Protein AF-A0A2R6CI26-F1 (afdb_monomer)

Mean predicted aligned error: 11.19 Å

Secondary structure (DSSP, 8-state):
--TTTS-----EE-SSSSSEESSTTGGG---EEEEEEEE-SSSEEEEEEE-----S----GGGGS--

pLDDT: mean 77.14, std 19.62, range [40.22, 98.25]

Structure (mmCIF, N/CA/C/O backbone):
data_AF-A0A2R6CI26-F1
#
_entry.id   AF-A0A2R6CI26-F1
#
loop_
_atom_site.group_PDB
_atom_site.id
_atom_site.type_symbol
_atom_site.label_atom_id
_atom_site.label_alt_id
_atom_site.label_comp_id
_atom_site.label_asym_id
_atom_site.label_entity_id
_atom_site.label_seq_id
_atom_site.pdbx_PDB_ins_code
_atom_site.Cartn_x
_atom_site.Cartn_y
_atom_site.Cartn_z
_atom_site.occupancy
_atom_site.B_iso_or_equiv
_atom_site.auth_seq_id
_atom_site.auth_comp_id
_atom_site.auth_asym_id
_atom_site.auth_atom_id
_atom_site.pdbx_PDB_model_num
ATOM 1 N N . ALA A 1 1 ? 5.266 -11.751 19.260 1.00 49.94 1 ALA A N 1
ATOM 2 C CA . ALA A 1 1 ? 4.228 -12.418 20.079 1.00 49.94 1 ALA A CA 1
ATOM 3 C C . ALA A 1 1 ? 3.579 -11.521 21.148 1.00 49.94 1 ALA A C 1
ATOM 5 O O . ALA A 1 1 ? 2.506 -11.882 21.607 1.00 49.94 1 ALA A O 1
ATOM 6 N N . GLN A 1 2 ? 4.163 -10.378 21.549 1.00 40.22 2 GLN A N 1
ATOM 7 C CA . GLN A 1 2 ? 3.623 -9.572 22.661 1.00 40.22 2 GLN A CA 1
ATOM 8 C C . GLN A 1 2 ? 2.407 -8.691 22.312 1.00 40.22 2 GLN A C 1
ATOM 10 O O . GLN A 1 2 ? 1.588 -8.452 23.190 1.00 40.22 2 GLN A O 1
ATOM 15 N N . GLU A 1 3 ? 2.223 -8.269 21.056 1.00 47.53 3 GLU A N 1
ATOM 16 C CA . GLU A 1 3 ? 1.068 -7.424 20.683 1.00 47.53 3 GLU A CA 1
ATOM 17 C C . GLU A 1 3 ? -0.288 -8.120 20.851 1.00 47.53 3 GLU A C 1
ATOM 19 O O . GLU A 1 3 ? -1.255 -7.465 21.210 1.00 47.53 3 GLU A O 1
ATOM 24 N N . ARG A 1 4 ? -0.372 -9.453 20.704 1.00 52.72 4 ARG A N 1
ATOM 25 C CA . ARG A 1 4 ? -1.626 -10.191 20.967 1.00 52.72 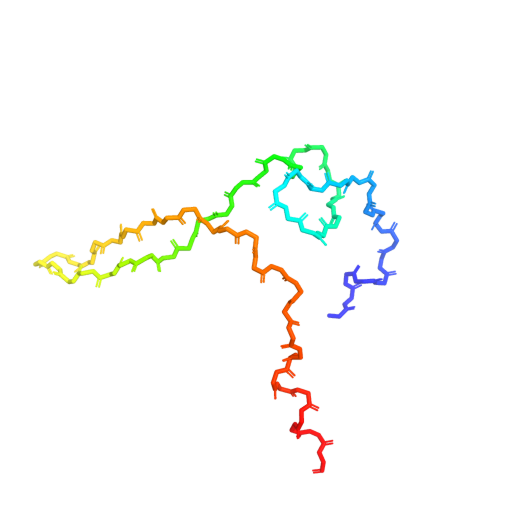4 ARG A CA 1
ATOM 26 C C . ARG A 1 4 ? -2.041 -10.183 22.449 1.00 52.72 4 ARG A C 1
ATOM 28 O O . ARG A 1 4 ? -3.170 -10.554 22.747 1.00 52.72 4 ARG A O 1
ATOM 35 N N . ALA A 1 5 ? -1.135 -9.835 23.369 1.00 50.97 5 ALA A N 1
ATOM 36 C CA . ALA A 1 5 ? -1.352 -9.911 24.816 1.00 50.97 5 ALA A CA 1
ATOM 37 C C . ALA A 1 5 ? -1.678 -8.554 25.466 1.00 50.97 5 ALA A C 1
ATOM 39 O O . ALA A 1 5 ? -2.215 -8.521 26.573 1.00 50.97 5 ALA A O 1
ATOM 40 N N . ALA A 1 6 ? -1.367 -7.439 24.800 1.00 53.50 6 ALA A N 1
ATOM 41 C CA . ALA A 1 6 ? -1.819 -6.122 25.222 1.00 53.50 6 ALA A CA 1
ATOM 42 C C . ALA A 1 6 ? -3.265 -5.957 24.741 1.00 53.50 6 ALA A C 1
ATOM 44 O O . ALA A 1 6 ? -3.524 -6.110 23.555 1.00 53.50 6 ALA A O 1
ATOM 45 N N . GLY A 1 7 ? -4.210 -5.703 25.648 1.00 51.28 7 GLY A N 1
ATOM 46 C CA . GLY A 1 7 ? -5.643 -5.554 25.358 1.00 51.28 7 GLY A CA 1
ATOM 47 C C . GLY A 1 7 ? -5.997 -4.310 24.535 1.00 51.28 7 GLY A C 1
ATOM 48 O O . GLY A 1 7 ? -6.870 -3.543 24.926 1.00 51.28 7 GLY A O 1
ATOM 49 N N . GLU A 1 8 ? -5.301 -4.083 23.427 1.00 59.22 8 GLU A N 1
ATOM 50 C CA . GLU A 1 8 ? -5.660 -3.120 22.402 1.00 59.22 8 GLU A CA 1
ATOM 51 C C . GLU A 1 8 ? -6.728 -3.780 21.524 1.00 59.22 8 GLU A C 1
ATOM 53 O O . GLU A 1 8 ? -6.465 -4.740 20.801 1.00 59.22 8 GLU A O 1
ATOM 58 N N . SER A 1 9 ? -7.970 -3.326 21.674 1.00 67.56 9 SER A N 1
ATOM 59 C CA . SER A 1 9 ? -9.137 -3.924 21.040 1.00 67.56 9 SER A CA 1
ATOM 60 C C . SER A 1 9 ? -9.153 -3.679 19.529 1.00 67.56 9 SER A C 1
ATOM 62 O O . SER A 1 9 ? -8.915 -2.572 19.042 1.00 67.56 9 SER A O 1
ATOM 64 N N . PHE A 1 10 ? -9.448 -4.734 18.770 1.00 74.31 10 PHE A N 1
ATOM 65 C CA . PHE A 1 10 ? -9.789 -4.630 17.356 1.00 74.31 10 PHE A CA 1
ATOM 66 C C . PHE A 1 10 ? -11.269 -4.249 17.243 1.00 74.31 10 PHE A C 1
ATOM 68 O O . PHE A 1 10 ? -12.141 -5.111 17.198 1.00 74.31 10 PHE A O 1
ATOM 75 N N . ASP A 1 11 ? -11.550 -2.947 17.285 1.00 81.25 11 ASP A N 1
ATOM 76 C CA . ASP A 1 11 ? -12.921 -2.421 17.382 1.00 81.25 11 ASP A CA 1
ATOM 77 C C . ASP A 1 11 ? -13.590 -2.157 16.024 1.00 81.25 11 ASP A C 1
ATOM 79 O O . ASP A 1 11 ? -14.728 -1.678 15.972 1.00 81.25 11 ASP A O 1
ATOM 83 N N . TYR A 1 12 ? -12.896 -2.413 14.914 1.00 83.94 12 TYR A N 1
ATOM 84 C CA . TYR A 1 12 ? -13.388 -2.082 13.582 1.00 83.94 12 TYR A CA 1
ATOM 85 C C . TYR A 1 12 ? -13.184 -3.222 12.593 1.00 83.94 12 TYR A C 1
ATOM 87 O O . TYR A 1 12 ? -12.124 -3.832 12.551 1.00 83.94 12 TYR A O 1
ATOM 95 N N . GLU A 1 13 ? -14.165 -3.426 11.721 1.00 85.88 13 GLU A N 1
ATOM 96 C CA . GLU A 1 13 ? -14.019 -4.287 10.547 1.00 85.88 13 GLU A CA 1
ATOM 97 C C . GLU A 1 13 ? -13.329 -3.519 9.413 1.00 85.88 13 GLU A C 1
ATOM 99 O O . GLU A 1 13 ? -13.689 -2.358 9.131 1.00 85.88 13 GLU A O 1
ATOM 104 N N . ALA A 1 14 ? -12.344 -4.158 8.776 1.00 88.88 14 ALA A N 1
ATOM 105 C CA . ALA A 1 14 ? -11.757 -3.661 7.540 1.00 88.88 14 ALA A CA 1
ATOM 106 C C . ALA A 1 14 ? -12.784 -3.725 6.402 1.00 88.88 14 ALA A C 1
ATOM 108 O O . ALA A 1 14 ? -13.614 -4.623 6.324 1.00 88.88 14 ALA A O 1
ATOM 109 N N . GLU A 1 15 ? -12.742 -2.745 5.502 1.00 89.38 15 GLU A N 1
ATOM 110 C CA . GLU A 1 15 ? -13.670 -2.676 4.366 1.00 89.38 15 GLU A CA 1
ATOM 111 C C . GLU A 1 15 ? -13.222 -3.545 3.184 1.00 89.38 15 GLU A C 1
ATOM 113 O O . GLU A 1 15 ? -13.993 -3.747 2.248 1.00 89.38 15 GLU A O 1
ATOM 118 N N . ARG A 1 16 ? -11.960 -3.992 3.178 1.00 86.12 16 ARG A N 1
ATOM 119 C CA . ARG A 1 16 ? -11.315 -4.642 2.024 1.00 86.12 16 ARG A CA 1
ATOM 120 C C . ARG A 1 16 ? -10.687 -6.001 2.323 1.00 86.12 16 ARG A C 1
ATOM 122 O O . ARG A 1 16 ? -10.224 -6.629 1.381 1.00 86.12 16 ARG A O 1
ATOM 129 N N . TYR A 1 17 ? -10.627 -6.402 3.590 1.00 85.88 17 TYR A N 1
ATOM 130 C CA . TYR A 1 17 ? -9.938 -7.612 4.033 1.00 85.88 17 TYR A CA 1
ATOM 131 C C . TYR A 1 17 ? -10.698 -8.264 5.187 1.00 85.88 17 TYR A C 1
ATOM 133 O O . TYR A 1 17 ? -11.305 -7.563 5.996 1.00 85.88 17 TYR A O 1
ATOM 141 N N . ASP A 1 18 ? -10.579 -9.582 5.313 1.00 83.62 18 ASP A N 1
ATOM 142 C CA . ASP A 1 18 ? -11.283 -10.389 6.318 1.00 83.62 18 ASP A CA 1
ATOM 143 C C . ASP A 1 18 ? -10.589 -10.417 7.700 1.00 83.62 18 ASP A C 1
ATOM 145 O O . ASP A 1 18 ? -10.574 -11.434 8.400 1.00 83.62 18 ASP A O 1
ATOM 149 N N . PHE A 1 19 ? -9.977 -9.306 8.121 1.00 83.12 19 PHE A N 1
ATOM 150 C CA . PHE A 1 19 ? -9.394 -9.177 9.459 1.00 83.12 19 PHE A CA 1
ATOM 151 C C . PHE A 1 19 ? -9.729 -7.831 10.111 1.00 83.12 19 PHE A C 1
ATOM 153 O O . PHE A 1 19 ? -9.792 -6.799 9.435 1.00 83.12 19 PHE A O 1
ATOM 160 N N . PRO A 1 20 ? -9.919 -7.808 11.440 1.00 85.06 20 PRO A N 1
ATOM 161 C CA . PRO A 1 20 ? -10.332 -6.599 12.124 1.00 85.06 20 PRO A CA 1
ATOM 162 C C . PRO A 1 20 ? -9.135 -5.658 12.348 1.00 85.06 20 PRO A C 1
ATOM 164 O O . PRO A 1 20 ? -7.979 -6.079 12.445 1.00 85.06 20 PRO A O 1
ATOM 167 N N . VAL A 1 21 ? -9.416 -4.360 12.440 1.00 87.88 21 VAL A N 1
ATOM 168 C CA . VAL A 1 21 ? -8.440 -3.272 12.581 1.00 87.88 21 VAL A CA 1
ATOM 169 C C . VAL A 1 21 ? -8.699 -2.454 13.841 1.00 87.88 21 VAL A C 1
ATOM 171 O O . VAL A 1 21 ? -9.748 -2.541 14.484 1.00 87.88 21 VAL A O 1
ATOM 174 N N . ARG A 1 22 ? -7.709 -1.654 14.230 1.00 87.00 22 ARG A N 1
ATOM 175 C CA . ARG A 1 22 ? -7.682 -0.984 15.534 1.00 87.00 22 ARG A CA 1
ATOM 176 C C . ARG A 1 22 ? -8.238 0.428 15.475 1.00 87.00 22 ARG A C 1
ATOM 178 O O . ARG A 1 22 ? -8.749 0.956 16.459 1.00 87.00 22 ARG A O 1
ATOM 185 N N . THR A 1 23 ? -8.145 1.062 14.317 1.00 86.81 23 THR A N 1
ATOM 186 C CA . THR A 1 23 ? -8.517 2.458 14.130 1.00 86.81 23 THR A CA 1
ATOM 187 C C . THR A 1 23 ? -9.495 2.624 12.979 1.00 86.81 23 THR A C 1
ATOM 189 O O . THR A 1 23 ? -9.498 1.883 12.000 1.00 86.81 23 THR A O 1
ATOM 192 N N . LYS A 1 24 ? -10.291 3.695 13.044 1.00 86.94 24 LYS A N 1
ATOM 193 C CA . LYS A 1 24 ? -11.168 4.097 11.934 1.00 86.94 24 LYS A CA 1
ATOM 194 C C . LYS A 1 24 ? -10.403 4.378 10.638 1.00 86.94 24 LYS A C 1
ATOM 196 O O . LYS A 1 24 ? -10.972 4.199 9.571 1.00 86.94 24 LYS A O 1
ATOM 201 N N . GLN A 1 25 ? -9.155 4.842 10.741 1.00 88.69 25 GLN A N 1
ATOM 202 C CA . GLN A 1 25 ? -8.309 5.185 9.591 1.00 88.69 25 GLN A CA 1
ATOM 203 C C . GLN A 1 25 ? -7.837 3.934 8.845 1.00 88.69 25 GLN A C 1
ATOM 205 O O . GLN A 1 25 ? -7.707 3.968 7.628 1.00 88.69 25 GLN A O 1
ATOM 210 N N . GLU A 1 26 ? -7.632 2.826 9.559 1.00 87.44 26 GLU A N 1
ATOM 211 C CA . GLU A 1 26 ? -7.180 1.566 8.964 1.00 87.44 26 GLU A CA 1
ATOM 212 C C . GLU A 1 26 ? -8.262 0.864 8.140 1.00 87.44 26 GLU A C 1
ATOM 214 O O . GLU A 1 26 ? -7.938 0.108 7.230 1.00 87.44 26 GLU A O 1
ATOM 219 N N . ARG A 1 27 ? -9.545 1.146 8.404 1.00 91.06 27 ARG A N 1
ATOM 220 C CA . ARG A 1 27 ? -10.678 0.455 7.764 1.00 91.06 27 ARG A CA 1
ATOM 221 C C . ARG A 1 27 ? -10.666 0.540 6.241 1.00 91.06 27 ARG A C 1
ATOM 223 O O . ARG A 1 27 ? -11.055 -0.418 5.584 1.00 91.06 27 ARG A O 1
ATOM 230 N N . SER A 1 28 ? -10.233 1.676 5.697 1.00 90.81 28 SER A N 1
ATOM 231 C CA . SER A 1 28 ? -10.251 1.958 4.260 1.00 90.81 28 SER A CA 1
ATOM 232 C C . SER A 1 28 ? -8.888 1.789 3.582 1.00 90.81 28 SER A C 1
ATOM 234 O O . SER A 1 28 ? -8.772 2.061 2.380 1.00 90.81 28 SER A O 1
ATOM 236 N N . ILE A 1 29 ? -7.862 1.334 4.320 1.00 90.38 29 ILE A N 1
ATOM 237 C CA . ILE A 1 29 ? -6.531 1.079 3.759 1.00 90.38 29 ILE A CA 1
ATOM 238 C C . ILE A 1 29 ? -6.649 0.058 2.630 1.00 90.38 29 ILE A C 1
ATOM 240 O O . ILE A 1 29 ? -7.312 -0.970 2.746 1.00 90.38 29 ILE A O 1
ATOM 244 N N . ARG A 1 30 ? -5.968 0.356 1.524 1.00 91.50 30 ARG A N 1
ATOM 245 C CA . ARG A 1 30 ? -5.783 -0.562 0.407 1.00 91.50 30 ARG A CA 1
ATOM 246 C C . ARG A 1 30 ? -4.303 -0.881 0.294 1.00 91.50 30 ARG A C 1
ATOM 248 O O . ARG A 1 30 ? -3.498 0.034 0.123 1.00 91.50 30 ARG A O 1
ATOM 255 N N . LEU A 1 31 ? -3.964 -2.156 0.416 1.00 90.19 31 LEU A N 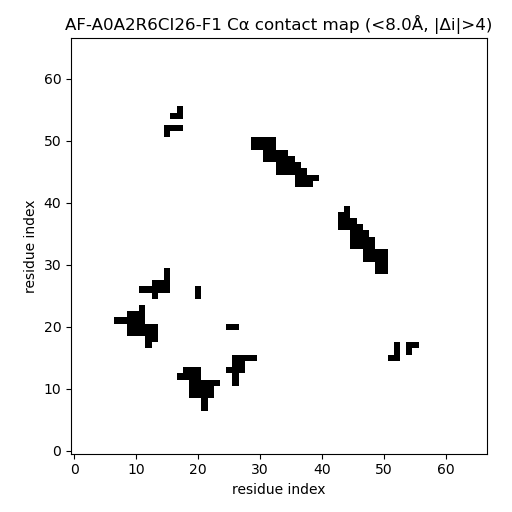1
ATOM 256 C CA . LEU A 1 31 ? -2.603 -2.637 0.237 1.00 90.19 31 LEU A CA 1
ATOM 257 C C . LEU A 1 31 ? -2.324 -2.817 -1.253 1.00 90.19 31 LEU A C 1
ATOM 259 O O . LEU A 1 31 ? -3.228 -3.118 -2.035 1.00 90.19 31 LEU A O 1
ATOM 263 N N . TYR A 1 32 ? -1.071 -2.599 -1.629 1.00 93.19 32 TYR A N 1
ATOM 264 C CA . TYR A 1 32 ? -0.589 -2.817 -2.981 1.00 93.19 32 TYR A CA 1
ATOM 265 C C . TYR A 1 32 ? 0.609 -3.746 -2.914 1.00 93.19 32 TYR A C 1
ATOM 267 O O . TYR A 1 32 ? 1.555 -3.484 -2.168 1.00 93.19 32 TYR A O 1
ATOM 275 N N . GLU A 1 33 ? 0.557 -4.823 -3.679 1.00 93.75 33 GLU A N 1
ATOM 276 C CA . GLU A 1 33 ? 1.684 -5.728 -3.829 1.00 93.75 33 GLU A CA 1
ATOM 277 C C . GLU A 1 33 ? 2.609 -5.258 -4.951 1.00 93.75 33 GLU A C 1
ATOM 279 O O . GLU A 1 33 ? 2.290 -4.347 -5.719 1.00 93.75 33 GLU A O 1
ATOM 284 N N . LEU A 1 34 ? 3.814 -5.816 -4.992 1.00 96.44 34 LEU A N 1
ATOM 285 C CA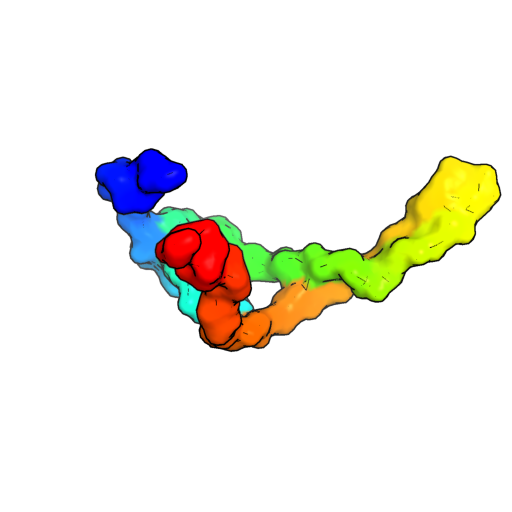 . LEU A 1 34 ? 4.746 -5.582 -6.086 1.00 96.44 34 LEU A CA 1
ATOM 286 C C . LEU A 1 34 ? 4.389 -6.536 -7.230 1.00 96.44 34 LEU A C 1
ATOM 288 O O . LEU A 1 34 ? 4.639 -7.731 -7.121 1.00 96.44 34 LEU A O 1
ATOM 292 N N . ALA A 1 35 ? 3.836 -5.997 -8.312 1.00 96.25 35 ALA A N 1
ATOM 293 C CA . ALA A 1 35 ? 3.423 -6.761 -9.488 1.00 96.25 3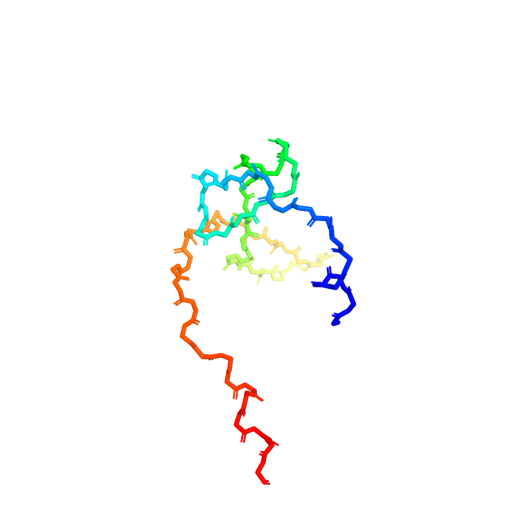5 ALA A CA 1
ATOM 294 C C . ALA A 1 35 ? 4.600 -7.038 -10.434 1.00 96.25 35 ALA A C 1
ATOM 296 O O . ALA A 1 35 ? 4.744 -8.126 -10.987 1.00 96.25 35 ALA A O 1
ATOM 297 N N . GLU A 1 36 ? 5.472 -6.044 -10.617 1.00 97.00 36 GLU A N 1
ATOM 298 C CA . GLU A 1 36 ? 6.612 -6.141 -11.526 1.00 97.00 36 GLU A CA 1
ATOM 299 C C . GLU A 1 36 ? 7.810 -5.369 -10.978 1.00 97.00 36 GLU A C 1
ATOM 301 O O . GLU A 1 36 ? 7.664 -4.299 -10.383 1.00 97.00 36 GLU A O 1
ATOM 306 N N . LEU A 1 37 ? 9.008 -5.897 -11.225 1.00 97.75 37 LEU A N 1
ATOM 307 C CA . LEU A 1 37 ? 10.265 -5.214 -10.966 1.00 97.75 37 LEU A CA 1
ATOM 308 C C . LEU A 1 37 ? 11.179 -5.352 -12.184 1.00 97.75 37 LEU A C 1
ATOM 310 O O . LEU A 1 37 ? 11.654 -6.445 -12.488 1.00 97.75 37 LEU A O 1
ATOM 314 N N . THR A 1 38 ? 11.466 -4.236 -12.847 1.00 98.25 38 THR A N 1
ATOM 315 C CA . THR A 1 38 ? 12.281 -4.204 -14.065 1.00 98.25 38 THR A CA 1
ATOM 316 C C . THR A 1 38 ? 13.554 -3.395 -13.841 1.00 98.25 38 THR A C 1
ATOM 318 O O . THR A 1 38 ? 13.519 -2.271 -13.345 1.00 98.25 38 THR A O 1
ATOM 321 N N . GLY A 1 39 ? 14.703 -3.972 -14.202 1.00 97.75 39 GLY A N 1
ATOM 322 C CA . GLY A 1 39 ? 15.993 -3.286 -14.147 1.00 97.75 39 GLY A CA 1
ATOM 323 C C . GLY A 1 39 ? 16.089 -2.171 -15.190 1.00 97.75 39 GLY A C 1
ATOM 324 O O . GLY A 1 39 ? 15.660 -2.328 -16.332 1.00 97.75 39 GLY A O 1
ATOM 325 N N . THR A 1 40 ? 16.678 -1.046 -14.808 1.00 97.31 40 THR A N 1
ATOM 326 C CA . THR A 1 40 ? 16.939 0.110 -15.670 1.00 97.31 40 THR A CA 1
ATOM 327 C C . THR A 1 40 ? 18.429 0.453 -15.636 1.00 97.31 40 THR A C 1
ATOM 329 O O . THR A 1 40 ? 19.198 -0.115 -14.862 1.00 97.31 40 THR A O 1
ATOM 332 N N . ALA A 1 41 ? 18.863 1.402 -16.468 1.00 97.50 41 ALA A N 1
ATOM 333 C CA . ALA A 1 41 ? 20.254 1.862 -16.458 1.00 97.50 41 ALA A CA 1
ATOM 334 C C . ALA A 1 41 ? 20.669 2.534 -15.130 1.00 97.50 41 ALA A C 1
ATOM 336 O O . ALA A 1 41 ? 21.859 2.620 -14.840 1.00 97.50 41 ALA A O 1
ATOM 337 N N . GLU A 1 42 ? 19.702 3.001 -14.333 1.00 96.50 42 GLU A N 1
ATOM 338 C CA . GLU A 1 42 ? 19.928 3.785 -13.111 1.00 96.50 42 GLU A CA 1
ATOM 339 C C . GLU A 1 42 ? 19.436 3.070 -11.839 1.00 96.50 42 GLU A C 1
ATOM 341 O O . GLU A 1 42 ? 19.620 3.581 -10.735 1.00 96.50 42 GLU A O 1
ATOM 346 N N . GLY A 1 43 ? 18.816 1.890 -11.963 1.00 97.31 43 GLY A N 1
ATOM 347 C CA . GLY A 1 43 ? 18.267 1.153 -10.826 1.00 97.31 43 GLY A CA 1
ATOM 348 C C . GLY A 1 43 ? 17.151 0.192 -11.221 1.00 97.31 43 GLY A C 1
ATOM 349 O O . GLY A 1 43 ? 17.315 -0.614 -12.132 1.00 97.31 43 GLY A O 1
ATOM 350 N N . TYR A 1 44 ? 16.020 0.264 -10.518 1.00 97.81 44 TYR A N 1
ATOM 351 C CA . TYR A 1 44 ? 14.853 -0.582 -10.761 1.00 97.81 44 TYR A CA 1
ATOM 352 C C . TYR A 1 44 ? 13.582 0.261 -10.844 1.00 97.81 44 TYR A C 1
ATOM 354 O O . TYR A 1 44 ? 13.413 1.219 -10.090 1.00 97.81 44 TYR A O 1
ATOM 362 N N . ALA A 1 45 ? 12.685 -0.123 -11.743 1.00 97.62 45 ALA A N 1
ATOM 363 C CA . ALA A 1 45 ? 11.317 0.361 -11.812 1.00 97.62 45 ALA A CA 1
ATOM 364 C C . ALA A 1 45 ? 10.386 -0.702 -11.220 1.00 97.62 45 ALA A C 1
ATOM 366 O O . ALA A 1 45 ? 10.471 -1.870 -11.594 1.00 97.62 45 ALA A O 1
ATOM 367 N N . ALA A 1 46 ? 9.514 -0.290 -10.302 1.00 97.88 46 ALA A N 1
ATOM 368 C CA . ALA A 1 46 ? 8.525 -1.145 -9.658 1.00 97.88 46 ALA A CA 1
ATOM 369 C C . ALA A 1 46 ? 7.115 -0.775 -10.131 1.00 97.88 46 ALA A C 1
ATOM 371 O O . ALA A 1 46 ? 6.765 0.408 -10.165 1.00 97.88 46 ALA A O 1
ATOM 372 N N . VAL A 1 47 ? 6.307 -1.780 -10.459 1.00 97.94 47 VAL A N 1
ATOM 373 C CA . VAL A 1 47 ? 4.868 -1.634 -10.702 1.00 97.94 47 VAL A CA 1
ATOM 374 C C . VAL A 1 47 ? 4.131 -2.245 -9.523 1.00 97.94 47 VAL A C 1
ATOM 376 O O . VAL A 1 47 ? 4.434 -3.360 -9.105 1.00 97.94 47 VAL A O 1
ATOM 379 N N . HIS A 1 48 ? 3.168 -1.501 -8.991 1.00 96.94 48 HIS A N 1
ATOM 380 C CA . HIS A 1 48 ? 2.346 -1.925 -7.869 1.00 96.94 48 HIS A CA 1
ATOM 381 C C . HIS A 1 48 ? 0.893 -2.070 -8.299 1.00 96.94 48 HIS A C 1
ATOM 383 O O . HIS A 1 48 ? 0.353 -1.176 -8.956 1.00 96.94 48 HIS A O 1
ATOM 389 N N . GLU A 1 49 ? 0.254 -3.156 -7.877 1.00 95.75 49 GLU A N 1
ATOM 390 C CA . GLU A 1 49 ? -1.167 -3.396 -8.114 1.00 95.75 49 GLU A CA 1
ATOM 391 C C . GLU A 1 49 ? -1.908 -3.642 -6.799 1.00 95.75 49 GLU A C 1
ATOM 393 O O . GLU A 1 49 ? -1.281 -4.026 -5.808 1.00 95.75 49 GLU A O 1
ATOM 398 N N . PRO A 1 50 ? -3.213 -3.324 -6.722 1.00 94.19 50 PRO A N 1
ATOM 399 C CA . PRO A 1 50 ? -3.936 -3.499 -5.479 1.00 94.19 50 PRO A CA 1
ATOM 400 C C . PRO A 1 50 ? -4.032 -4.975 -5.113 1.00 94.19 50 PRO 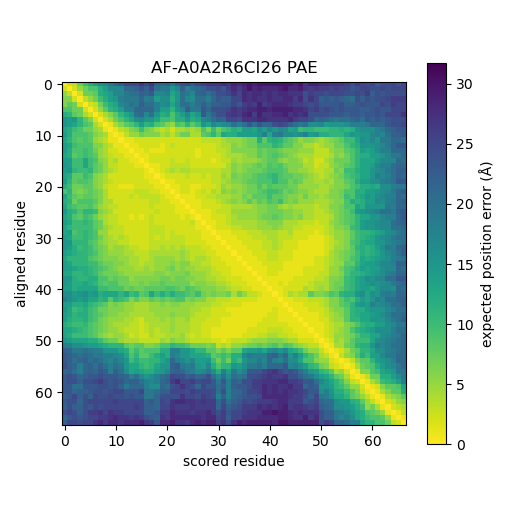A C 1
ATOM 402 O O . PRO A 1 50 ? -4.561 -5.757 -5.895 1.00 94.19 50 PRO A O 1
ATOM 405 N N . LEU A 1 51 ? -3.620 -5.309 -3.893 1.00 87.88 51 LEU A N 1
ATOM 406 C CA . LEU A 1 51 ? -3.786 -6.646 -3.347 1.00 87.88 51 LEU A CA 1
ATOM 407 C C . LEU A 1 51 ? -5.284 -6.901 -3.142 1.00 87.88 51 LEU A C 1
ATOM 409 O O . LEU A 1 51 ? -5.931 -6.208 -2.340 1.00 87.88 51 LEU A O 1
ATOM 413 N N . GLU A 1 52 ? -5.830 -7.854 -3.894 1.00 81.44 52 GLU A N 1
ATOM 414 C CA . GLU A 1 52 ? -7.176 -8.377 -3.662 1.00 81.44 52 GLU A CA 1
ATOM 415 C C . GLU A 1 52 ? -7.190 -9.209 -2.381 1.00 81.44 52 GLU A C 1
ATOM 417 O O . GLU A 1 52 ? -6.147 -9.668 -1.920 1.00 81.44 52 GLU A O 1
ATOM 422 N N . ASP A 1 53 ? -8.363 -9.346 -1.766 1.00 69.44 53 ASP A N 1
ATOM 423 C CA . ASP A 1 53 ? -8.507 -10.131 -0.547 1.00 69.44 53 ASP A CA 1
ATOM 424 C C . ASP A 1 53 ? -7.965 -11.553 -0.783 1.00 69.44 53 ASP A C 1
ATOM 426 O O . ASP A 1 53 ? -8.539 -12.288 -1.593 1.00 69.44 53 ASP A O 1
ATOM 430 N N . PRO A 1 54 ? -6.855 -11.952 -0.130 1.00 62.97 54 PRO A N 1
ATOM 431 C CA . PRO A 1 54 ? -6.256 -13.261 -0.364 1.00 62.97 54 PRO A CA 1
ATOM 432 C C . PRO A 1 54 ? -7.134 -14.404 0.171 1.00 62.97 54 PRO A C 1
ATOM 434 O O . PRO A 1 54 ? -6.770 -15.570 0.011 1.00 62.97 54 PRO A O 1
ATOM 437 N N . GLY A 1 55 ? -8.270 -14.091 0.812 1.00 62.28 55 GLY A N 1
ATOM 438 C CA . GLY A 1 55 ? -9.083 -15.050 1.537 1.00 62.28 55 GLY A CA 1
ATOM 439 C C . GLY A 1 55 ? -8.325 -15.612 2.746 1.00 62.28 55 GLY A C 1
ATOM 440 O O . GLY A 1 55 ? -7.230 -15.150 3.091 1.00 62.28 55 GLY A O 1
ATOM 441 N N . PRO A 1 56 ? -8.880 -16.625 3.429 1.00 55.81 56 PRO A N 1
ATOM 442 C CA . PRO A 1 56 ? -8.148 -17.326 4.472 1.00 55.81 56 PRO A CA 1
ATOM 443 C C . PRO A 1 56 ? -6.879 -17.954 3.877 1.00 55.81 56 PRO A C 1
ATOM 445 O O . PRO A 1 56 ? -6.951 -18.849 3.039 1.00 55.81 56 PRO A O 1
ATOM 448 N N . GLN A 1 57 ? -5.709 -17.489 4.324 1.00 54.59 57 GLN A N 1
ATOM 449 C CA . GLN A 1 57 ? -4.435 -18.142 4.029 1.00 54.59 57 GLN A CA 1
ATOM 450 C C . GLN A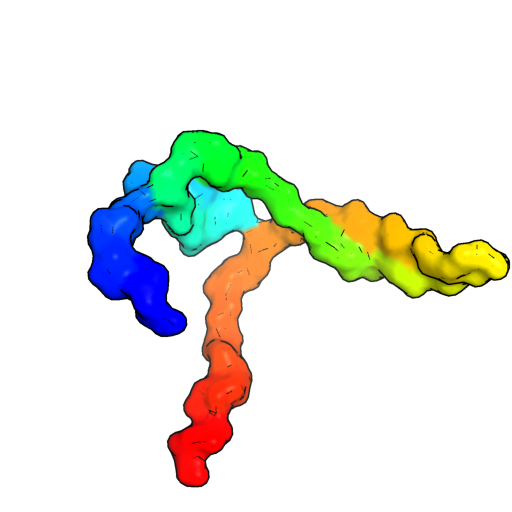 1 57 ? -4.438 -19.523 4.695 1.00 54.59 57 GLN A C 1
ATOM 452 O O . GLN A 1 57 ? -4.275 -19.634 5.914 1.00 54.59 57 GLN A O 1
ATOM 457 N N . ASP A 1 58 ? -4.652 -2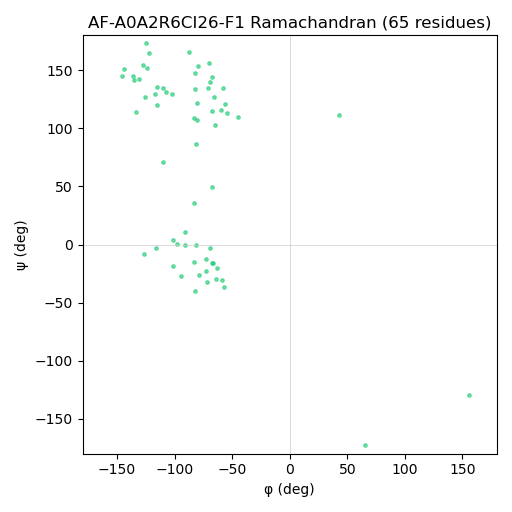0.573 3.904 1.00 47.69 58 ASP A N 1
ATOM 458 C CA . ASP A 1 58 ? -4.450 -21.947 4.346 1.00 47.69 58 ASP A CA 1
ATOM 459 C C . ASP A 1 58 ? -3.013 -22.109 4.861 1.00 47.69 58 ASP A C 1
ATOM 461 O O . ASP A 1 58 ? -2.054 -21.871 4.134 1.00 47.69 58 ASP A O 1
ATOM 465 N N . ALA A 1 59 ? -2.916 -22.502 6.136 1.00 46.38 59 ALA A N 1
ATOM 466 C CA . ALA A 1 59 ? -1.755 -23.016 6.862 1.00 46.38 59 ALA A CA 1
ATOM 467 C C . ALA A 1 59 ? -0.413 -22.304 6.617 1.00 46.38 59 ALA A C 1
ATOM 469 O O . ALA A 1 59 ? 0.244 -22.492 5.601 1.00 46.38 59 ALA A O 1
ATOM 470 N N . ASN A 1 60 ? 0.079 -21.611 7.648 1.00 50.16 60 ASN A N 1
ATOM 471 C CA . ASN A 1 60 ? 1.497 -21.284 7.770 1.00 50.16 60 ASN A CA 1
ATOM 472 C C . ASN A 1 60 ? 2.357 -22.534 7.440 1.00 50.16 60 ASN A C 1
ATOM 474 O O . ASN A 1 60 ? 2.348 -23.472 8.245 1.00 50.16 60 ASN A O 1
ATOM 478 N N . PRO A 1 61 ? 3.087 -22.578 6.308 1.00 49.31 61 PRO A N 1
ATOM 479 C CA . PRO A 1 61 ? 3.873 -23.753 5.929 1.00 49.31 61 PRO A CA 1
ATOM 480 C C . PRO A 1 61 ? 5.054 -23.984 6.884 1.00 49.31 61 PRO A C 1
ATOM 482 O O . PRO A 1 61 ? 5.583 -25.089 6.944 1.00 49.31 61 PRO A O 1
ATOM 485 N N . ASP A 1 62 ? 5.420 -22.982 7.694 1.00 50.94 62 ASP A N 1
ATOM 486 C CA . ASP A 1 62 ? 6.449 -23.105 8.732 1.00 50.94 62 ASP A CA 1
ATOM 487 C C . ASP A 1 62 ? 5.942 -23.749 10.037 1.00 50.94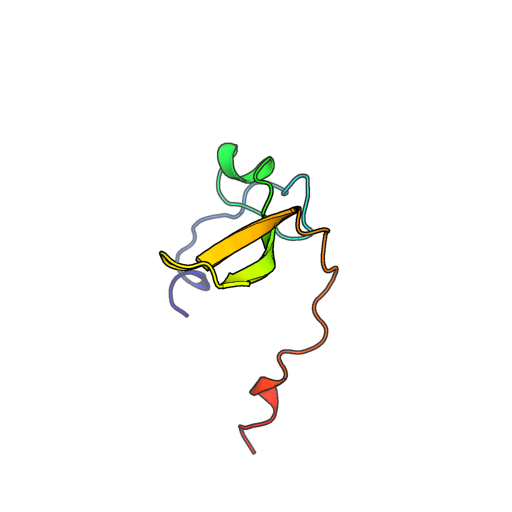 62 ASP A C 1
ATOM 489 O O . ASP A 1 62 ? 6.715 -23.927 10.979 1.00 50.94 62 ASP A O 1
ATOM 493 N N . ALA A 1 63 ? 4.660 -24.123 10.134 1.00 48.62 63 ALA A N 1
ATOM 494 C CA . ALA A 1 63 ? 4.143 -24.836 11.306 1.00 48.62 63 ALA A CA 1
ATOM 495 C C . ALA A 1 63 ? 4.604 -26.310 11.387 1.00 48.62 63 ALA A C 1
ATOM 497 O O . ALA A 1 63 ? 4.446 -26.926 12.439 1.00 48.62 63 ALA A O 1
ATOM 498 N N . ASP A 1 64 ? 5.185 -26.864 10.315 1.00 46.53 64 ASP A N 1
ATOM 499 C CA . ASP A 1 64 ? 5.595 -28.278 10.222 1.00 46.53 64 ASP A CA 1
ATOM 500 C C . ASP A 1 64 ? 7.090 -28.524 10.520 1.00 46.53 64 ASP A C 1
ATOM 502 O O . ASP A 1 64 ? 7.557 -29.658 10.511 1.00 46.53 64 ASP A O 1
ATOM 506 N N . LEU A 1 65 ? 7.875 -27.484 10.832 1.00 47.03 65 LEU A N 1
ATOM 507 C CA . LEU A 1 65 ? 9.307 -27.632 11.159 1.00 47.03 65 LEU A CA 1
ATOM 508 C C . LEU A 1 65 ?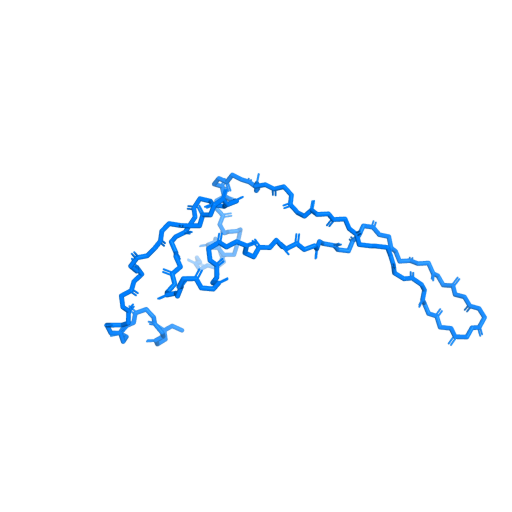 9.598 -27.826 12.661 1.00 47.03 65 LEU A C 1
ATOM 510 O O . LEU A 1 65 ? 10.757 -27.796 13.076 1.00 47.03 65 LEU A O 1
ATOM 514 N N . THR A 1 66 ? 8.576 -28.065 13.487 1.00 49.72 66 THR A N 1
ATOM 515 C CA . THR A 1 66 ? 8.741 -28.493 14.888 1.00 49.72 66 THR A CA 1
ATOM 516 C C . THR A 1 66 ? 8.300 -29.943 15.062 1.00 49.72 66 THR A C 1
ATOM 518 O O . THR A 1 66 ? 7.252 -30.211 15.651 1.00 49.72 66 THR A O 1
ATOM 521 N N . GLY A 1 67 ? 9.097 -30.867 14.525 1.00 41.12 67 GLY A N 1
ATOM 522 C CA . GLY A 1 67 ? 8.974 -32.314 14.715 1.00 41.12 67 GLY A CA 1
ATOM 523 C C . GLY A 1 67 ? 10.290 -32.916 15.173 1.00 41.12 67 GLY A C 1
ATOM 524 O O . GLY A 1 67 ? 11.319 -32.597 14.537 1.00 41.12 67 GLY A O 1
#

Sequence (67 aa):
AQERAAGESFDYEAERYDFPVRTKQERSIRLYELAELTGTAEGYAAVHEPLEDPGPQDANPDADLTG

Nearest PDB structures (foldseek):
  6eg5-assembly1_E  TM=4.257E-01  e=7.890E+00  Rattus norvegicus

Solvent-accessible surface area (backbone atoms only — not comparable to full-atom values): 4545 Å² total; per-residue (Å²): 126,66,74,85,72,49,92,74,63,64,78,34,70,32,76,63,45,101,53,67,26,68,44,84,75,55,22,75,59,77,58,64,43,82,73,43,79,44,82,52,101,88,51,71,49,75,42,71,41,74,58,67,64,80,64,85,77,81,67,72,79,76,71,72,77,82,123

Radius of gyration: 17.2 Å; Cα contacts (8 Å, |Δi|>4): 75; chains: 1; bounding box: 34×38×42 Å

Foldseek 3Di:
DCVVVPPQDLPADAPFEGDGHRDPVRNDDWDWDFPDWDADPVGIDTDTDTDHHPPPDPDDPVVPPPD